Protein AF-A0A9D6D3Q7-F1 (afdb_monomer_lite)

Sequence (75 aa):
MDALMFMIGILGGIWVFAEAYTALARFVWSGEMGSATLAGLLGVPFWLLAVGVAVMALGMFALLRKLERRTAEVK

Secondary structure (DSSP, 8-state):
-HHHHHHHHHHHHHHHHHHHHHHHHHHHTTT--TT--HHHHTT--HHHHHHHHHHHHHHHHHHHHHHHHHHHTT-

Foldseek 3Di:
DVVVVVVVVVVVVVVVCVVCCVVCVCVVCVVVPPPDDPCNVVVHDPVVVVVVVVVVVVVVVVVVVVVVVVVVVVD

pLDDT: mean 87.33, std 11.18, range [44.84, 97.5]

Structure (mmCIF, N/CA/C/O backbone):
data_AF-A0A9D6D3Q7-F1
#
_entry.id   AF-A0A9D6D3Q7-F1
#
loop_
_atom_site.group_PDB
_atom_site.id
_atom_site.type_symbol
_atom_site.label_atom_id
_atom_site.label_alt_id
_atom_site.label_comp_id
_atom_site.label_asym_id
_atom_site.label_entity_id
_atom_site.label_seq_id
_atom_site.pdbx_PDB_ins_code
_atom_site.Cartn_x
_atom_site.Cartn_y
_atom_site.Cartn_z
_atom_site.occupancy
_atom_site.B_iso_or_equiv
_atom_site.auth_seq_id
_atom_site.auth_comp_id
_atom_site.auth_asym_id
_atom_site.auth_atom_id
_atom_site.pdbx_PDB_model_num
ATOM 1 N N . MET A 1 1 ? 13.548 29.126 -14.042 1.00 74.19 1 MET A N 1
ATOM 2 C CA . MET A 1 1 ? 14.573 28.131 -13.652 1.00 74.19 1 MET A CA 1
ATOM 3 C C . MET A 1 1 ? 13.957 26.921 -12.968 1.00 74.19 1 MET A C 1
ATOM 5 O O . MET A 1 1 ? 14.316 25.816 -13.339 1.00 74.19 1 MET A O 1
ATOM 9 N N . ASP A 1 2 ? 12.980 27.108 -12.077 1.00 92.12 2 ASP A N 1
ATOM 10 C CA . ASP A 1 2 ? 12.279 26.014 -11.383 1.00 92.12 2 ASP A CA 1
ATOM 11 C C . ASP A 1 2 ? 11.669 24.957 -12.332 1.00 92.12 2 ASP A C 1
ATOM 13 O O . ASP A 1 2 ? 12.039 23.788 -12.300 1.00 92.12 2 ASP A O 1
ATOM 17 N N . ALA A 1 3 ? 10.868 25.390 -13.313 1.00 94.31 3 ALA A N 1
ATOM 18 C CA . ALA A 1 3 ? 10.269 24.488 -14.303 1.00 94.31 3 ALA A CA 1
ATOM 19 C C . ALA A 1 3 ? 11.294 23.706 -15.154 1.00 94.31 3 ALA A C 1
ATOM 21 O O . ALA A 1 3 ? 11.046 22.563 -15.524 1.00 94.31 3 ALA A O 1
ATOM 22 N N . LEU A 1 4 ? 12.459 24.299 -15.450 1.00 95.31 4 LEU A N 1
ATOM 23 C CA . LEU A 1 4 ? 13.518 23.624 -16.209 1.00 95.31 4 LEU A CA 1
ATOM 24 C C . LEU A 1 4 ? 14.198 22.538 -15.369 1.00 95.31 4 LEU A C 1
ATOM 26 O O . LEU A 1 4 ? 14.442 21.447 -15.875 1.00 95.31 4 LEU A O 1
ATOM 30 N N . MET A 1 5 ? 14.459 22.807 -14.087 1.00 95.75 5 MET A N 1
ATOM 31 C CA . MET A 1 5 ? 15.026 21.813 -13.170 1.00 95.75 5 MET A CA 1
ATOM 32 C C . MET A 1 5 ? 14.042 20.673 -12.899 1.00 95.75 5 MET A C 1
ATOM 34 O O . MET A 1 5 ? 14.435 19.509 -12.912 1.00 95.75 5 MET A O 1
ATOM 38 N N . PHE A 1 6 ? 12.756 20.991 -12.743 1.00 95.88 6 PHE A N 1
ATOM 39 C CA . PHE A 1 6 ? 11.690 19.998 -12.629 1.00 95.88 6 PHE A CA 1
ATOM 40 C C . PHE A 1 6 ? 11.621 19.089 -13.863 1.00 95.88 6 PHE A C 1
ATOM 42 O O . PHE A 1 6 ? 11.586 17.866 -13.738 1.00 95.88 6 PHE A O 1
ATOM 49 N N . MET A 1 7 ? 11.676 19.677 -15.061 1.00 97.00 7 MET A N 1
ATOM 50 C CA . MET A 1 7 ? 11.637 18.925 -16.314 1.00 97.00 7 MET A CA 1
ATOM 51 C C . MET A 1 7 ? 12.859 18.013 -16.476 1.00 97.00 7 MET A C 1
ATOM 53 O O . MET A 1 7 ? 12.707 16.853 -16.849 1.00 97.00 7 MET A O 1
ATOM 57 N N . ILE A 1 8 ? 14.058 18.494 -16.133 1.00 96.75 8 ILE A N 1
ATOM 58 C CA . ILE A 1 8 ? 15.278 17.673 -16.137 1.00 96.75 8 ILE A CA 1
ATOM 59 C C . ILE A 1 8 ? 15.167 16.532 -15.119 1.00 96.75 8 ILE A C 1
ATOM 61 O O . ILE A 1 8 ? 15.522 15.400 -15.439 1.00 96.75 8 ILE A O 1
ATOM 65 N N . GLY A 1 9 ? 14.635 16.800 -13.925 1.00 96.38 9 GLY A N 1
ATOM 66 C CA . GLY A 1 9 ? 14.418 15.783 -12.896 1.00 96.38 9 GLY A CA 1
ATOM 67 C C . GLY A 1 9 ? 13.461 14.680 -13.348 1.00 96.38 9 GLY A C 1
ATOM 68 O O . GLY A 1 9 ? 13.764 13.501 -13.171 1.00 96.38 9 GLY A O 1
ATOM 69 N N . ILE A 1 10 ? 12.349 15.043 -13.994 1.00 97.00 10 ILE A N 1
ATOM 70 C CA . ILE A 1 10 ? 11.408 14.070 -14.565 1.00 97.00 10 ILE A CA 1
ATOM 71 C C . ILE A 1 10 ? 12.085 13.236 -15.651 1.00 97.00 10 ILE A C 1
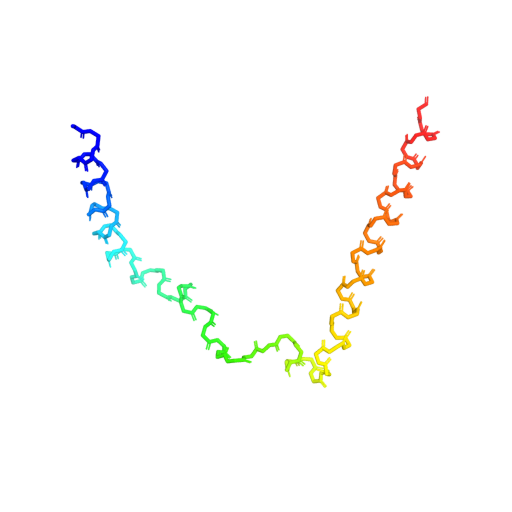ATOM 73 O O . ILE A 1 10 ? 12.027 12.010 -15.599 1.00 97.00 10 ILE A O 1
ATOM 77 N N . LEU A 1 11 ? 12.741 13.879 -16.620 1.00 97.50 11 LEU A N 1
ATOM 78 C CA . LEU A 1 11 ? 13.370 13.171 -17.736 1.00 97.50 11 LEU A CA 1
ATOM 79 C C . LEU A 1 11 ? 14.499 12.247 -17.258 1.00 97.50 11 LEU A C 1
ATOM 81 O O . LEU A 1 11 ? 14.588 11.105 -17.705 1.00 97.50 11 LEU A O 1
ATOM 85 N N . GLY A 1 12 ? 15.310 12.705 -16.301 1.00 97.25 12 GLY A N 1
ATOM 86 C CA . GLY A 1 12 ? 16.342 11.893 -15.662 1.00 97.25 12 GLY A CA 1
ATOM 87 C C . GLY A 1 12 ? 15.755 10.715 -14.884 1.00 97.25 12 GLY A C 1
ATOM 88 O O . GLY A 1 12 ? 16.229 9.591 -15.025 1.00 97.25 12 GLY A O 1
ATOM 89 N N . GLY A 1 13 ? 14.684 10.943 -14.120 1.00 95.50 13 GLY A N 1
ATOM 90 C CA . GLY A 1 13 ? 13.977 9.892 -13.388 1.00 95.50 13 GLY A CA 1
ATOM 91 C C . GLY A 1 13 ? 13.382 8.823 -14.306 1.00 95.50 13 GLY A C 1
ATOM 92 O O . GLY A 1 13 ? 13.533 7.637 -14.026 1.00 95.50 13 GLY A O 1
ATOM 93 N N . ILE A 1 14 ? 12.771 9.225 -15.427 1.00 96.00 14 ILE A N 1
ATOM 94 C CA . ILE A 1 14 ? 12.247 8.301 -16.447 1.00 96.00 14 ILE A CA 1
ATOM 95 C C . ILE A 1 14 ? 13.377 7.445 -17.023 1.00 96.00 14 ILE A C 1
ATOM 97 O O . ILE A 1 14 ? 13.213 6.236 -17.165 1.00 96.00 14 ILE A O 1
ATOM 101 N N . TRP A 1 15 ? 14.522 8.053 -17.334 1.00 96.62 15 TRP A N 1
ATOM 102 C CA . TRP A 1 15 ? 15.655 7.343 -17.926 1.00 96.62 15 TRP A CA 1
ATOM 103 C C . TRP A 1 15 ? 16.271 6.326 -16.955 1.00 96.62 15 TRP A C 1
ATOM 105 O O . TRP A 1 15 ? 16.440 5.159 -17.301 1.00 96.62 15 TRP A O 1
ATOM 115 N N . VAL A 1 16 ? 16.506 6.734 -15.702 1.00 95.88 16 VAL A N 1
ATOM 116 C CA . VAL A 1 16 ? 16.974 5.833 -14.633 1.00 95.88 16 VAL A CA 1
ATOM 117 C C . VAL A 1 16 ? 15.979 4.697 -14.397 1.00 95.88 16 VAL A C 1
ATOM 119 O O . VAL A 1 16 ? 16.378 3.542 -14.250 1.00 95.88 16 VAL A O 1
ATOM 122 N N . PHE A 1 17 ? 14.682 5.008 -14.380 1.00 92.94 17 PHE A N 1
ATOM 123 C CA . PHE A 1 17 ? 13.643 3.999 -14.232 1.00 92.94 17 PHE A CA 1
ATOM 124 C C . PHE A 1 17 ? 13.628 3.016 -15.405 1.00 92.94 17 PHE A C 1
ATOM 126 O O . PHE A 1 17 ? 13.476 1.827 -15.161 1.00 92.94 17 PHE A O 1
ATOM 133 N N . ALA A 1 18 ? 13.819 3.468 -16.647 1.00 93.06 18 ALA A N 1
ATOM 134 C CA . ALA A 1 18 ? 13.832 2.598 -17.823 1.00 93.06 18 ALA A CA 1
ATOM 135 C C . ALA A 1 18 ? 14.954 1.546 -17.766 1.00 93.06 18 ALA A C 1
ATOM 137 O O . ALA A 1 18 ? 14.712 0.379 -18.068 1.00 93.06 18 ALA A O 1
ATOM 138 N N . GLU A 1 19 ? 16.148 1.927 -17.310 1.00 94.25 19 GLU A N 1
ATOM 139 C CA . GLU A 1 19 ? 17.265 0.991 -17.109 1.00 94.25 19 GLU A CA 1
ATOM 140 C C . GLU A 1 19 ? 16.994 0.030 -15.938 1.00 94.25 19 GLU A C 1
ATOM 142 O O . GLU A 1 19 ? 17.130 -1.192 -16.052 1.00 94.25 19 GLU A O 1
ATOM 147 N N . ALA A 1 20 ? 16.524 0.571 -14.809 1.00 93.38 20 ALA A N 1
ATOM 148 C CA . ALA A 1 20 ? 16.194 -0.212 -13.618 1.00 93.38 20 ALA A CA 1
ATOM 149 C C . ALA A 1 20 ? 14.924 -1.070 -13.779 1.00 93.38 20 ALA A C 1
ATOM 151 O O . ALA A 1 20 ? 14.671 -1.967 -12.967 1.00 93.38 20 ALA A O 1
ATOM 152 N N . TYR A 1 21 ? 14.120 -0.821 -14.815 1.00 89.19 21 TYR A N 1
ATOM 153 C CA . TYR A 1 21 ? 12.824 -1.456 -15.023 1.00 89.19 21 TYR A CA 1
ATOM 154 C C . TYR A 1 21 ? 12.952 -2.969 -15.122 1.00 89.19 21 TYR A C 1
ATOM 156 O O . TYR A 1 21 ? 12.142 -3.683 -14.546 1.00 89.19 21 TYR A O 1
ATOM 164 N N . THR A 1 22 ? 13.988 -3.481 -15.785 1.00 88.88 22 THR A N 1
ATOM 165 C CA . THR A 1 22 ? 14.206 -4.931 -15.920 1.00 88.88 22 THR A CA 1
ATOM 166 C C . THR A 1 22 ? 14.344 -5.634 -14.565 1.00 88.88 22 THR A C 1
ATOM 168 O O . THR A 1 22 ? 13.770 -6.706 -14.366 1.00 88.88 22 THR A O 1
ATOM 171 N N . ALA A 1 23 ? 15.025 -5.007 -13.603 1.00 89.94 23 ALA A N 1
ATOM 172 C CA . ALA A 1 23 ? 15.163 -5.510 -12.237 1.00 89.94 23 ALA A CA 1
ATOM 173 C C . ALA A 1 23 ? 13.865 -5.364 -11.424 1.00 89.94 23 ALA A C 1
ATOM 175 O O . ALA A 1 23 ? 13.556 -6.209 -10.583 1.00 89.94 23 ALA A O 1
ATOM 176 N N . LEU A 1 24 ? 13.085 -4.314 -11.689 1.00 88.81 24 LEU A N 1
ATOM 177 C CA . LEU A 1 24 ? 11.832 -4.021 -10.989 1.00 88.81 24 LEU A CA 1
ATOM 178 C C . LEU A 1 24 ? 10.600 -4.647 -11.651 1.00 88.81 24 LEU A C 1
ATOM 180 O O . LEU A 1 24 ? 9.532 -4.635 -11.049 1.00 88.81 24 LEU A O 1
ATOM 184 N N . ALA A 1 25 ? 10.718 -5.229 -12.845 1.00 86.44 25 ALA A N 1
ATOM 185 C CA . ALA A 1 25 ? 9.583 -5.645 -13.668 1.00 86.44 25 ALA A CA 1
ATOM 186 C C . ALA A 1 25 ? 8.655 -6.612 -12.926 1.00 86.44 25 ALA A C 1
ATOM 188 O O . ALA A 1 25 ? 7.439 -6.447 -12.940 1.00 86.44 25 ALA A O 1
ATOM 189 N N . ARG A 1 26 ? 9.226 -7.579 -12.198 1.00 83.31 26 ARG A N 1
ATOM 190 C CA . ARG A 1 26 ? 8.445 -8.528 -11.388 1.00 83.31 26 ARG A CA 1
ATOM 191 C C . ARG A 1 26 ? 7.657 -7.849 -10.271 1.00 83.31 26 ARG A C 1
ATOM 193 O O . ARG A 1 26 ? 6.585 -8.321 -9.922 1.00 83.31 26 ARG A O 1
ATOM 200 N N . PHE A 1 27 ? 8.190 -6.771 -9.705 1.00 85.00 27 PHE A N 1
ATOM 201 C CA . PHE A 1 27 ? 7.517 -5.986 -8.677 1.00 85.00 27 PHE A CA 1
ATOM 202 C C . PHE A 1 27 ? 6.462 -5.061 -9.288 1.00 85.00 27 PHE A C 1
ATOM 204 O O . PHE A 1 27 ? 5.334 -5.033 -8.806 1.00 85.00 27 PHE A O 1
ATOM 211 N N . VAL A 1 28 ? 6.789 -4.370 -10.383 1.00 85.81 28 VAL A N 1
ATOM 212 C CA . VAL A 1 28 ? 5.861 -3.486 -11.107 1.00 85.81 28 VAL A CA 1
ATOM 213 C C . VAL A 1 28 ? 4.600 -4.241 -11.531 1.00 85.81 28 VAL A C 1
AT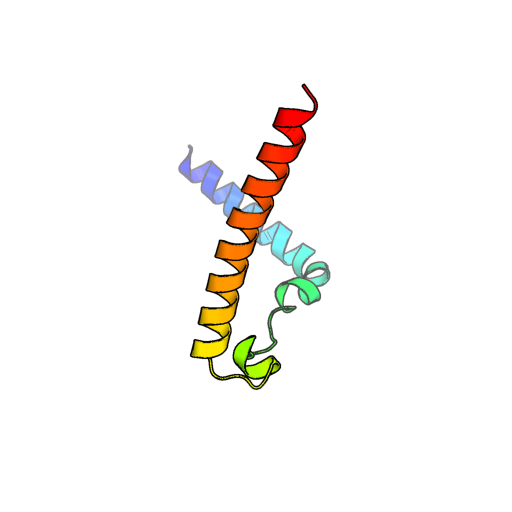OM 215 O O . VAL A 1 28 ? 3.495 -3.749 -11.323 1.00 85.81 28 VAL A O 1
ATOM 218 N N . TRP A 1 29 ? 4.754 -5.469 -12.026 1.00 84.19 29 TRP A N 1
ATOM 219 C CA . TRP A 1 29 ? 3.637 -6.321 -12.444 1.00 84.19 29 TRP A CA 1
ATOM 220 C C . TRP A 1 29 ? 3.178 -7.315 -11.374 1.00 84.19 29 TRP A C 1
ATOM 222 O O . TRP A 1 29 ? 2.323 -8.156 -11.632 1.00 84.19 29 TRP A O 1
ATOM 232 N N . SER A 1 30 ? 3.677 -7.206 -10.138 1.00 79.31 30 SER A N 1
ATOM 233 C CA . SER A 1 30 ? 3.232 -8.083 -9.041 1.00 79.31 30 SER A CA 1
ATOM 234 C C . SER A 1 30 ? 1.740 -7.919 -8.713 1.00 79.31 30 SER A C 1
ATOM 236 O O . SER A 1 30 ? 1.137 -8.810 -8.118 1.00 79.31 30 SER A O 1
ATOM 238 N N . GLY A 1 31 ? 1.139 -6.802 -9.136 1.00 72.69 31 GLY A N 1
ATOM 239 C CA . GLY A 1 31 ? -0.288 -6.514 -9.027 1.00 72.69 31 GLY A CA 1
ATOM 240 C C . GLY A 1 31 ? -1.155 -7.036 -10.180 1.00 72.69 31 GLY A C 1
ATOM 241 O O . GLY A 1 31 ? -2.364 -6.824 -10.130 1.00 72.69 31 GLY A O 1
ATOM 242 N N . GLU A 1 32 ? -0.610 -7.721 -11.196 1.00 70.81 32 GLU A N 1
ATOM 243 C CA . GLU A 1 32 ? -1.386 -8.275 -12.330 1.00 70.81 32 GLU A CA 1
ATOM 244 C C . GLU A 1 32 ? -2.257 -9.493 -11.963 1.00 70.81 32 GLU A C 1
ATOM 246 O O . GLU A 1 32 ? -2.508 -10.374 -12.781 1.00 70.81 32 GLU A O 1
ATOM 251 N N . MET A 1 33 ? -2.815 -9.551 -10.751 1.00 66.31 33 MET A N 1
ATOM 252 C CA . MET A 1 33 ? -3.843 -10.545 -10.408 1.00 66.31 33 MET A CA 1
ATOM 253 C C . MET A 1 33 ? -5.197 -10.272 -11.108 1.00 66.31 33 MET A C 1
ATOM 255 O O . MET A 1 33 ? -6.188 -10.949 -10.839 1.00 66.31 33 MET A O 1
ATOM 259 N N . GLY A 1 34 ? -5.265 -9.300 -12.024 1.00 69.62 34 GLY A N 1
ATOM 260 C CA . GLY A 1 34 ? -6.483 -8.915 -12.735 1.00 69.62 34 GLY A CA 1
ATOM 261 C C . GLY A 1 34 ? -7.527 -8.294 -11.802 1.00 69.62 34 GLY A C 1
ATOM 262 O O . GLY A 1 34 ? -7.194 -7.633 -10.822 1.00 69.62 34 GLY A O 1
ATOM 263 N N . SER A 1 35 ? -8.815 -8.525 -12.070 1.00 69.19 35 SER A N 1
ATOM 264 C CA . SER A 1 35 ? -9.932 -8.081 -11.218 1.00 69.19 35 SER A CA 1
ATOM 265 C C . SER A 1 35 ? -10.086 -8.902 -9.927 1.00 69.19 35 SER A C 1
ATOM 267 O O . SER A 1 35 ? -11.186 -8.967 -9.367 1.00 69.19 35 SER A O 1
ATOM 269 N N . ALA A 1 36 ? -9.032 -9.589 -9.475 1.00 73.88 36 ALA A N 1
ATOM 270 C CA . ALA A 1 36 ? -9.053 -10.371 -8.250 1.00 73.88 36 ALA A CA 1
ATOM 271 C C . ALA A 1 36 ? -9.216 -9.433 -7.049 1.00 73.88 36 ALA A C 1
ATOM 273 O O . ALA A 1 36 ? -8.272 -8.843 -6.530 1.00 73.88 36 ALA A O 1
ATOM 274 N N . THR A 1 37 ? -10.460 -9.281 -6.610 1.00 82.12 37 THR A N 1
ATOM 275 C CA . THR A 1 37 ? -10.772 -8.604 -5.356 1.00 82.12 37 THR A CA 1
ATOM 276 C C . THR A 1 37 ? -10.543 -9.570 -4.197 1.00 82.12 37 THR A C 1
ATOM 278 O O . THR A 1 37 ? -10.754 -10.774 -4.334 1.00 82.12 37 THR A O 1
ATOM 281 N N . LEU A 1 38 ? -10.175 -9.053 -3.022 1.00 81.75 38 LEU A N 1
ATOM 282 C CA . LEU A 1 38 ? -10.125 -9.846 -1.785 1.00 81.75 38 LEU A CA 1
ATOM 283 C C . LEU A 1 38 ? -11.443 -10.598 -1.529 1.00 81.75 38 LEU A C 1
ATOM 285 O O . LEU A 1 38 ? -11.424 -11.738 -1.079 1.00 81.75 38 LEU A O 1
ATOM 289 N N . ALA A 1 39 ? -12.578 -9.979 -1.871 1.00 84.38 39 ALA A N 1
ATOM 290 C CA . ALA A 1 39 ? -13.893 -10.614 -1.820 1.00 84.38 39 ALA A CA 1
ATOM 291 C C . ALA A 1 39 ? -13.981 -11.831 -2.759 1.00 84.38 39 ALA A C 1
ATOM 293 O O . ALA A 1 39 ? -14.420 -12.898 -2.339 1.00 84.38 39 ALA A O 1
ATOM 294 N N . GLY A 1 40 ? -13.489 -11.694 -3.995 1.00 83.69 40 GLY A N 1
ATOM 295 C CA . GLY A 1 40 ? -13.398 -12.789 -4.962 1.00 83.69 40 GLY A CA 1
ATOM 296 C C . GLY A 1 40 ? -12.457 -13.915 -4.525 1.00 83.69 40 GLY A C 1
ATOM 297 O O . GLY A 1 40 ? -12.806 -15.080 -4.680 1.00 83.69 40 GLY A O 1
ATOM 298 N N . LEU A 1 41 ? -11.309 -13.590 -3.921 1.00 86.81 41 LEU A N 1
ATOM 299 C CA . LEU A 1 41 ? -10.354 -14.585 -3.411 1.00 86.81 41 LEU A CA 1
ATOM 300 C C . LEU A 1 41 ? -10.905 -15.381 -2.222 1.00 86.81 41 LEU A C 1
ATOM 302 O O . LEU A 1 41 ? -10.672 -16.581 -2.118 1.00 86.81 41 LEU A O 1
ATOM 306 N N . LEU A 1 42 ? -11.642 -14.721 -1.330 1.00 89.12 42 LEU A N 1
ATOM 307 C CA . LEU A 1 42 ? -12.254 -15.348 -0.157 1.00 89.12 42 LEU A CA 1
ATOM 308 C C . LEU A 1 42 ? -13.602 -16.019 -0.474 1.00 89.12 42 LEU A C 1
ATOM 310 O O . LEU A 1 42 ? -14.188 -16.645 0.406 1.00 89.12 42 LEU A O 1
ATOM 314 N N . GLY A 1 43 ? -14.110 -15.880 -1.704 1.00 89.88 43 GLY A N 1
ATOM 315 C CA . GLY A 1 43 ? -15.414 -16.407 -2.115 1.00 89.88 43 GLY A CA 1
ATOM 316 C C . GLY A 1 43 ? -16.598 -15.763 -1.385 1.00 89.88 43 GLY A C 1
ATOM 317 O O . GLY A 1 43 ? -17.675 -16.354 -1.319 1.00 89.88 43 GLY A O 1
ATOM 318 N N . VAL A 1 44 ? -16.413 -14.570 -0.812 1.00 92.12 44 VAL A N 1
ATOM 319 C CA . VAL A 1 44 ? -17.436 -13.875 -0.020 1.00 92.12 44 VAL A CA 1
ATOM 320 C C . VAL A 1 44 ? -18.047 -12.717 -0.803 1.00 92.12 44 VAL A C 1
ATOM 322 O O . VAL A 1 44 ? -17.361 -12.056 -1.586 1.00 92.12 44 VAL A O 1
ATOM 325 N N . PRO A 1 45 ? -19.332 -12.403 -0.580 1.00 91.88 45 PRO A N 1
ATOM 326 C CA . PRO A 1 45 ? -19.928 -11.224 -1.182 1.00 91.88 45 PRO A CA 1
ATOM 327 C C . PRO A 1 45 ? -19.266 -9.948 -0.637 1.00 91.88 45 PRO A C 1
ATOM 329 O O . PRO A 1 45 ? -18.910 -9.860 0.540 1.00 91.88 45 PRO A O 1
ATOM 332 N N . PHE A 1 46 ? -19.137 -8.930 -1.491 1.00 88.44 46 PHE A N 1
ATOM 333 C CA . PHE A 1 46 ? -18.390 -7.702 -1.188 1.00 88.44 46 PHE A CA 1
ATOM 334 C C . PHE A 1 46 ? -18.861 -6.984 0.090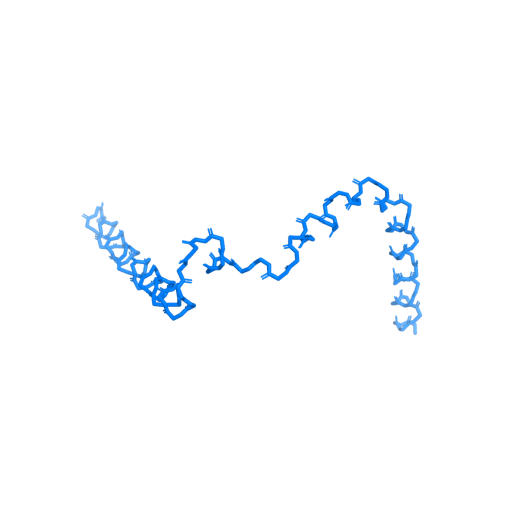 1.00 88.44 46 PHE A C 1
ATOM 336 O O . PHE A 1 46 ? -18.042 -6.483 0.857 1.00 88.44 46 PHE A O 1
ATOM 343 N N . TRP A 1 47 ? -20.169 -6.978 0.364 1.00 92.69 47 TRP A N 1
ATOM 344 C CA . TRP A 1 47 ? -20.727 -6.346 1.565 1.00 92.69 47 TRP A CA 1
ATOM 345 C C . TRP A 1 47 ? -20.234 -7.004 2.861 1.00 92.69 47 TRP A C 1
ATOM 347 O O . TRP A 1 47 ? -19.995 -6.308 3.845 1.00 92.69 47 TRP A O 1
ATOM 357 N N . LEU A 1 48 ? -20.025 -8.324 2.861 1.00 94.75 48 LEU A N 1
ATOM 358 C CA . LEU A 1 48 ? -19.548 -9.052 4.035 1.00 94.75 48 LEU A CA 1
ATOM 359 C C . LEU A 1 48 ? -18.078 -8.720 4.316 1.00 94.75 48 LEU A C 1
ATOM 361 O O . LEU A 1 48 ? -17.702 -8.506 5.467 1.00 94.75 48 LEU A O 1
ATOM 365 N N . LEU A 1 49 ? -17.268 -8.593 3.259 1.00 93.88 49 LEU A N 1
ATOM 366 C CA . LEU A 1 49 ? -15.891 -8.113 3.366 1.00 93.88 49 LEU A CA 1
ATOM 367 C C . LEU A 1 49 ? -15.846 -6.681 3.922 1.00 93.88 49 LEU A C 1
ATOM 369 O O . LEU A 1 49 ? -15.080 -6.403 4.842 1.00 93.88 49 LEU A O 1
ATOM 373 N N . ALA A 1 50 ? -16.695 -5.785 3.409 1.00 94.25 50 ALA A N 1
ATOM 374 C CA . ALA A 1 50 ? -16.772 -4.402 3.875 1.00 94.25 50 ALA A CA 1
ATOM 375 C C . ALA A 1 50 ? -17.152 -4.309 5.364 1.00 94.25 50 ALA A C 1
ATOM 377 O O . ALA A 1 50 ? -16.522 -3.566 6.120 1.00 94.25 50 ALA A O 1
ATOM 378 N N . VAL A 1 51 ? -18.125 -5.111 5.811 1.00 96.50 51 VAL A N 1
ATOM 379 C CA . VAL A 1 51 ? -18.479 -5.222 7.235 1.00 96.50 51 VAL A CA 1
ATOM 380 C C . VAL A 1 51 ? -17.298 -5.751 8.049 1.00 96.50 51 VAL A C 1
ATOM 382 O O . VAL A 1 51 ? -16.996 -5.198 9.105 1.00 96.50 51 VAL A O 1
ATOM 385 N N . GLY A 1 52 ? -16.583 -6.764 7.554 1.00 95.44 52 GLY A N 1
ATOM 386 C CA . GLY A 1 52 ? -15.386 -7.296 8.210 1.00 95.44 52 GLY A CA 1
ATOM 387 C C . GLY A 1 52 ? -14.299 -6.237 8.418 1.00 95.44 52 GLY A C 1
ATOM 388 O O . GLY A 1 52 ? -13.754 -6.123 9.516 1.00 95.44 52 GLY A O 1
ATOM 389 N N . VAL A 1 53 ? -14.036 -5.407 7.404 1.00 95.00 53 VAL A N 1
ATOM 390 C CA . VAL A 1 53 ? -13.085 -4.286 7.510 1.00 95.00 53 VAL A CA 1
ATOM 391 C C . VAL A 1 53 ? -13.546 -3.264 8.553 1.00 95.00 53 VAL A C 1
ATOM 393 O O . VAL A 1 53 ? -12.741 -2.830 9.379 1.00 95.00 53 VAL A O 1
ATOM 396 N N . ALA A 1 54 ? -14.834 -2.912 8.571 1.00 96.81 54 ALA A N 1
ATOM 397 C CA . ALA A 1 54 ? -15.380 -1.994 9.570 1.00 96.81 54 ALA A CA 1
ATOM 398 C C . ALA A 1 54 ? -15.247 -2.553 11.000 1.00 96.81 54 ALA A C 1
ATOM 400 O O . ALA A 1 54 ? -14.809 -1.843 11.907 1.00 96.81 54 ALA A O 1
ATOM 401 N N . VAL A 1 55 ? -15.552 -3.839 11.201 1.00 97.12 55 VAL A N 1
ATOM 402 C CA . VAL A 1 55 ? -15.387 -4.523 12.494 1.00 97.12 55 VAL A CA 1
ATOM 403 C C . VAL A 1 55 ? -13.919 -4.556 12.917 1.00 97.12 55 VAL A C 1
ATOM 405 O O . VAL A 1 55 ? -13.620 -4.282 14.078 1.00 97.12 55 VAL A O 1
ATOM 408 N N . MET A 1 56 ? -12.995 -4.831 11.995 1.00 95.25 56 MET A N 1
ATOM 409 C CA . MET A 1 56 ? -11.557 -4.813 12.269 1.00 95.25 56 MET A CA 1
ATOM 410 C C . MET A 1 56 ? -11.088 -3.427 12.733 1.00 95.25 56 MET A C 1
ATOM 412 O O . MET A 1 56 ? -10.354 -3.324 13.717 1.00 95.25 56 MET A O 1
ATOM 416 N N . ALA A 1 57 ? -11.554 -2.356 12.084 1.00 95.69 57 ALA A N 1
ATOM 417 C CA . ALA A 1 57 ? -11.239 -0.987 12.487 1.00 95.69 57 ALA A CA 1
ATOM 418 C C . ALA A 1 57 ? -11.765 -0.671 13.899 1.00 95.69 57 ALA A C 1
ATOM 420 O O . ALA A 1 57 ? -11.020 -0.172 14.746 1.00 95.69 57 ALA A O 1
ATOM 421 N N . LEU A 1 58 ? -13.023 -1.019 14.186 1.00 97.00 58 LEU A N 1
ATOM 422 C CA . LEU A 1 58 ? -13.612 -0.860 15.521 1.00 97.00 58 LEU A CA 1
ATOM 423 C C . LEU A 1 58 ? -12.863 -1.686 16.579 1.00 97.00 58 LEU A C 1
ATOM 425 O O . LEU A 1 58 ? -12.619 -1.204 17.687 1.00 97.00 58 LEU A O 1
ATOM 429 N N . GLY A 1 59 ? -12.452 -2.904 16.226 1.00 96.06 59 GLY A N 1
ATOM 430 C CA . GLY A 1 59 ? -11.645 -3.776 17.071 1.00 96.06 59 GLY A CA 1
ATOM 431 C C . GLY A 1 59 ? -10.296 -3.155 17.424 1.00 96.06 59 GLY A C 1
ATOM 432 O O . GLY A 1 59 ? -9.905 -3.184 18.590 1.00 96.06 59 GLY A O 1
ATOM 433 N N . MET A 1 60 ? -9.619 -2.524 16.461 1.00 95.50 60 MET A N 1
ATOM 434 C CA . MET A 1 60 ? -8.350 -1.833 16.705 1.00 95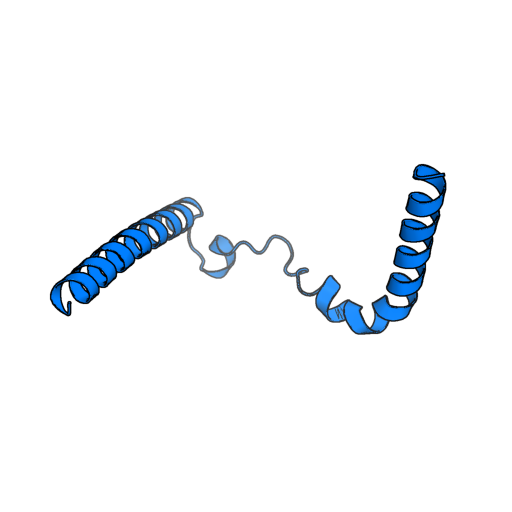.50 60 MET A CA 1
ATOM 435 C C . MET A 1 60 ? -8.522 -0.653 17.668 1.00 95.50 60 MET A C 1
ATOM 437 O O . MET A 1 60 ? -7.744 -0.510 18.610 1.00 95.50 60 MET A O 1
ATOM 441 N N . PHE A 1 61 ? -9.579 0.149 17.508 1.00 93.94 61 PHE A N 1
ATOM 442 C CA . PHE A 1 61 ? -9.890 1.218 18.465 1.00 93.94 61 PHE A CA 1
ATOM 443 C C . PHE A 1 61 ? -10.171 0.679 19.873 1.00 93.94 61 PHE A C 1
ATOM 445 O O . PHE A 1 61 ? -9.712 1.258 20.861 1.00 93.94 61 PHE A O 1
ATOM 452 N N . ALA A 1 62 ? -10.900 -0.432 19.990 1.00 92.81 62 ALA A N 1
ATOM 453 C CA . ALA A 1 62 ? -11.155 -1.072 21.279 1.00 92.81 62 ALA A CA 1
ATOM 454 C C . ALA A 1 62 ? -9.867 -1.632 21.912 1.00 92.81 62 ALA A C 1
ATOM 456 O O . ALA A 1 62 ? -9.661 -1.488 23.121 1.00 92.81 62 ALA A O 1
ATOM 457 N N . LEU A 1 63 ? -8.986 -2.227 21.102 1.00 92.94 63 LEU A N 1
ATOM 458 C CA . LEU A 1 63 ? -7.690 -2.745 21.533 1.00 92.94 63 LEU A CA 1
ATOM 459 C C . LEU A 1 63 ? -6.793 -1.617 22.051 1.00 92.94 63 LEU A C 1
ATOM 461 O O . LEU A 1 63 ? -6.275 -1.723 23.161 1.00 92.94 63 LEU A O 1
ATOM 465 N N . LEU A 1 64 ? -6.666 -0.526 21.292 1.00 92.19 64 LEU A N 1
ATOM 466 C CA . LEU A 1 64 ? -5.874 0.644 21.677 1.00 92.19 64 LEU A CA 1
ATOM 467 C C . LEU A 1 64 ? -6.362 1.233 23.001 1.00 92.19 64 LEU A C 1
ATOM 469 O O . LEU A 1 64 ? -5.569 1.379 23.926 1.00 92.19 64 LEU A O 1
ATOM 473 N N . ARG A 1 65 ? -7.676 1.435 23.159 1.00 90.31 65 ARG A N 1
ATOM 474 C CA . ARG A 1 65 ? -8.258 1.912 24.428 1.00 90.31 65 ARG A CA 1
ATOM 475 C C . ARG A 1 65 ? -7.951 0.986 25.606 1.00 90.31 65 ARG A C 1
ATOM 477 O O . ARG A 1 65 ? -7.749 1.450 26.726 1.00 90.31 65 ARG A O 1
ATOM 484 N N . LYS A 1 66 ? -7.948 -0.332 25.389 1.00 89.25 66 LYS A N 1
ATOM 485 C CA . LYS A 1 66 ? -7.624 -1.312 26.436 1.00 89.25 66 LYS A CA 1
ATOM 486 C C . LYS A 1 66 ? -6.139 -1.276 26.804 1.00 89.25 66 LYS A C 1
ATOM 488 O O . LYS A 1 66 ? -5.815 -1.417 27.982 1.00 89.25 66 LYS A O 1
ATOM 493 N N . LEU A 1 67 ? -5.258 -1.094 25.822 1.00 89.81 67 LEU A N 1
ATOM 494 C CA . LEU A 1 67 ? -3.817 -0.958 26.038 1.00 89.81 67 LEU A CA 1
ATOM 495 C C . LEU A 1 67 ? -3.487 0.346 26.769 1.00 89.81 67 LEU A C 1
ATOM 497 O O . LEU A 1 67 ? -2.757 0.309 27.753 1.00 89.81 67 LEU A O 1
ATOM 501 N N . GLU A 1 68 ? -4.092 1.464 26.371 1.00 83.69 68 GLU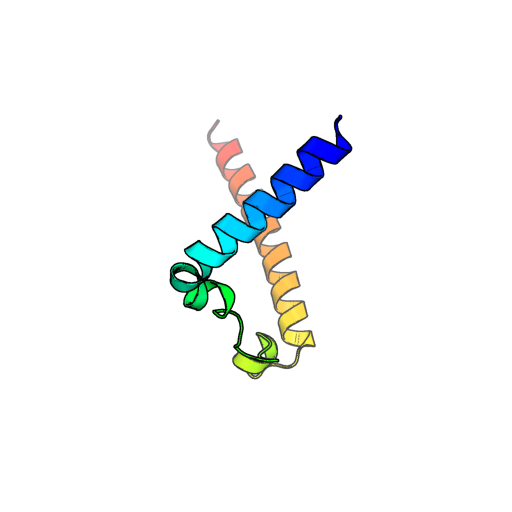 A N 1
ATOM 502 C CA . GLU A 1 68 ? -3.944 2.757 27.052 1.00 83.69 68 GLU A CA 1
ATOM 503 C C . GLU A 1 68 ? -4.345 2.678 28.529 1.00 83.69 68 GLU A C 1
ATOM 505 O O . GLU A 1 68 ? -3.603 3.140 29.393 1.00 83.69 68 GLU A O 1
ATOM 510 N N . ARG A 1 69 ? -5.474 2.025 28.841 1.00 81.81 69 ARG A N 1
ATOM 511 C CA . ARG A 1 69 ? -5.913 1.815 30.233 1.00 81.81 69 ARG A CA 1
ATOM 512 C C . ARG A 1 69 ? -4.917 0.995 31.049 1.00 81.81 69 ARG A C 1
ATOM 514 O O . ARG A 1 69 ? -4.624 1.360 32.179 1.00 81.81 69 ARG A O 1
ATOM 521 N N . ARG A 1 70 ? -4.368 -0.082 30.477 1.00 74.19 70 ARG A N 1
ATOM 522 C CA . ARG A 1 70 ? -3.376 -0.920 31.173 1.00 74.19 70 ARG A CA 1
ATOM 523 C C . ARG A 1 70 ? -2.058 -0.198 31.411 1.00 74.19 70 ARG A C 1
ATOM 525 O O . ARG A 1 70 ? -1.449 -0.402 32.450 1.00 74.19 70 ARG A O 1
ATOM 532 N N . THR A 1 71 ? -1.623 0.647 30.484 1.00 72.62 71 THR A N 1
ATOM 533 C CA . THR A 1 71 ? -0.403 1.444 30.665 1.00 72.62 71 THR A CA 1
ATOM 534 C C . THR A 1 71 ? -0.609 2.563 31.691 1.00 72.62 71 THR A C 1
ATOM 536 O O . THR A 1 71 ? 0.324 2.902 32.412 1.00 72.62 71 THR A O 1
ATOM 539 N N . ALA A 1 72 ? -1.826 3.107 31.804 1.00 62.66 72 ALA A N 1
ATOM 540 C CA . ALA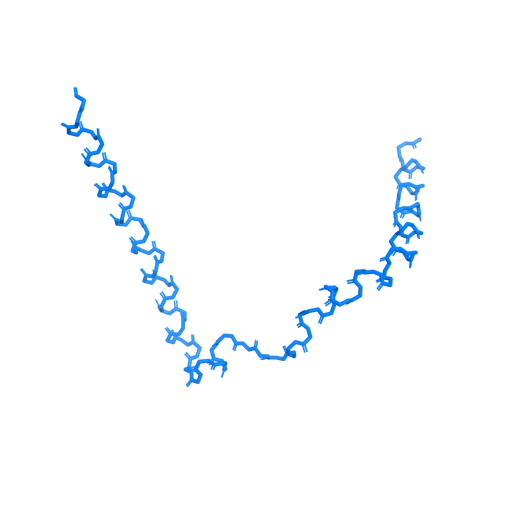 A 1 72 ? -2.168 4.122 32.801 1.00 62.66 72 ALA A CA 1
ATOM 541 C C . ALA A 1 72 ? -2.240 3.580 34.243 1.00 62.66 72 ALA A C 1
ATOM 543 O O . ALA A 1 72 ? -1.974 4.331 35.169 1.00 62.66 72 ALA A O 1
ATOM 544 N N . GLU A 1 73 ? -2.562 2.298 34.440 1.00 54.69 73 GLU A N 1
ATOM 545 C CA . GLU A 1 73 ? -2.584 1.648 35.766 1.00 54.69 73 GLU A CA 1
ATOM 546 C C . GLU A 1 73 ? -1.187 1.271 36.299 1.00 54.69 73 GLU A C 1
ATOM 548 O O . GLU A 1 73 ? -1.045 0.947 37.474 1.00 54.69 73 GLU A O 1
ATOM 553 N N . VAL A 1 74 ? -0.155 1.287 35.447 1.00 57.09 74 VAL A N 1
ATOM 554 C CA . VAL A 1 74 ? 1.226 0.896 35.803 1.00 57.09 74 VAL A CA 1
ATOM 555 C C . VAL A 1 74 ? 2.082 2.105 36.229 1.00 57.09 74 VAL A C 1
ATOM 557 O O . VAL A 1 74 ? 3.232 1.930 36.632 1.00 57.09 74 VAL A O 1
ATOM 560 N N . LYS A 1 75 ? 1.539 3.326 36.167 1.00 44.84 75 LYS A N 1
ATOM 561 C CA . LYS A 1 75 ? 2.210 4.565 36.584 1.00 44.84 75 LYS A CA 1
ATOM 562 C C . LYS A 1 75 ? 1.632 5.088 37.894 1.00 44.84 75 LYS A C 1
ATOM 564 O O . LYS A 1 75 ? 2.443 5.576 38.710 1.00 44.84 75 LYS A O 1
#

Radius of gyration: 23.0 Å; chains: 1; bounding box: 38×44×54 Å